Protein AF-A0A2S2NRX7-F1 (afdb_monomer_lite)

Structure (mmCIF, N/CA/C/O backbone):
data_AF-A0A2S2NRX7-F1
#
_entry.id   AF-A0A2S2NRX7-F1
#
loop_
_atom_site.group_PDB
_atom_site.id
_atom_site.type_symbol
_atom_site.label_atom_id
_atom_site.label_alt_id
_atom_site.label_comp_id
_atom_site.label_asym_id
_atom_site.label_entity_id
_atom_site.label_seq_id
_atom_site.pdbx_PDB_ins_code
_atom_site.Cartn_x
_atom_site.Cartn_y
_atom_site.Cartn_z
_atom_site.occupancy
_atom_site.B_iso_or_equiv
_atom_site.auth_seq_id
_atom_site.auth_comp_id
_atom_site.auth_asym_id
_atom_site.auth_atom_id
_atom_site.pdbx_PDB_model_num
ATOM 1 N N . THR A 1 1 ? -0.395 14.863 36.767 1.00 66.94 1 THR A N 1
ATOM 2 C CA . THR A 1 1 ? -0.445 13.414 36.477 1.00 66.94 1 THR A CA 1
ATOM 3 C C . THR A 1 1 ? -1.333 13.250 35.266 1.00 66.94 1 THR A C 1
ATOM 5 O O . THR A 1 1 ? -2.429 13.789 35.304 1.00 66.94 1 THR A O 1
ATOM 8 N N . VAL A 1 2 ? -0.846 12.681 34.159 1.00 72.50 2 VAL A N 1
ATOM 9 C CA . VAL A 1 2 ? -1.682 12.518 32.953 1.00 72.50 2 VAL A CA 1
ATOM 10 C C . VAL A 1 2 ? -2.748 11.473 33.260 1.00 72.50 2 VAL A C 1
ATOM 12 O O . VAL A 1 2 ? -2.416 10.417 33.796 1.00 72.50 2 VAL A O 1
ATOM 15 N N . ASP A 1 3 ? -4.000 11.803 32.962 1.00 84.12 3 ASP A N 1
ATOM 16 C CA . ASP A 1 3 ? -5.149 10.934 33.190 1.00 84.12 3 ASP A CA 1
ATOM 17 C C . ASP A 1 3 ? -4.966 9.602 32.422 1.00 84.12 3 ASP A C 1
ATOM 19 O O . ASP A 1 3 ? -4.692 9.628 31.212 1.00 84.12 3 ASP A O 1
ATOM 23 N N . PRO A 1 4 ? -5.036 8.438 33.095 1.00 84.69 4 PRO A N 1
ATOM 24 C CA . PRO A 1 4 ? -4.887 7.136 32.449 1.00 84.69 4 PRO A CA 1
ATOM 25 C C . PRO A 1 4 ? -5.908 6.899 31.325 1.00 84.69 4 PRO A C 1
ATOM 27 O O . PRO A 1 4 ? -5.545 6.282 30.319 1.00 84.69 4 PRO A O 1
ATOM 30 N N . ASP A 1 5 ? -7.123 7.443 31.431 1.00 87.44 5 ASP A N 1
ATOM 31 C CA . ASP A 1 5 ? -8.158 7.292 30.401 1.00 87.44 5 ASP A CA 1
ATOM 32 C C . ASP A 1 5 ? -7.805 8.095 29.144 1.00 87.44 5 ASP A C 1
ATOM 34 O O . ASP A 1 5 ? -7.947 7.614 28.016 1.00 87.44 5 ASP A O 1
ATOM 38 N N . PHE A 1 6 ? -7.230 9.289 29.322 1.00 88.69 6 PHE A N 1
ATOM 39 C CA . PHE A 1 6 ? -6.740 10.107 28.212 1.00 88.69 6 PHE A CA 1
ATOM 40 C C . PHE A 1 6 ? -5.620 9.398 27.436 1.00 88.69 6 PHE A C 1
ATOM 42 O O . PHE A 1 6 ? -5.600 9.402 26.201 1.00 88.69 6 PHE A O 1
ATOM 49 N N . LYS A 1 7 ? -4.702 8.738 28.153 1.00 90.75 7 LYS A N 1
ATOM 50 C CA . LYS A 1 7 ? -3.618 7.965 27.535 1.00 90.75 7 LYS A CA 1
ATOM 51 C C . LYS A 1 7 ? -4.156 6.784 26.720 1.00 90.75 7 LYS A C 1
ATOM 53 O O . LYS A 1 7 ? -3.670 6.546 25.613 1.00 90.75 7 LYS A O 1
ATOM 58 N N . LEU A 1 8 ? -5.159 6.076 27.239 1.00 92.88 8 LEU A N 1
ATOM 59 C CA . LEU A 1 8 ? -5.780 4.946 26.550 1.00 92.88 8 LEU A CA 1
ATOM 60 C C . LEU A 1 8 ? -6.484 5.382 25.257 1.00 92.88 8 LEU A C 1
ATOM 62 O O . LEU A 1 8 ? -6.294 4.753 24.216 1.00 92.88 8 LEU A O 1
ATOM 66 N N . ILE A 1 9 ? -7.254 6.474 25.296 1.00 94.12 9 ILE A N 1
ATOM 67 C CA . ILE A 1 9 ? -7.959 7.002 24.117 1.00 94.12 9 ILE A CA 1
ATOM 68 C C . ILE A 1 9 ? -6.965 7.366 23.010 1.00 94.12 9 ILE A C 1
ATOM 70 O O . ILE A 1 9 ? -7.153 6.970 21.856 1.00 94.12 9 ILE A O 1
ATOM 74 N N . HIS A 1 10 ? -5.878 8.059 23.361 1.00 94.31 10 HIS A N 1
ATOM 75 C CA . HIS A 1 10 ? -4.843 8.429 22.399 1.00 94.31 10 HIS A CA 1
ATOM 76 C C . HIS A 1 10 ? -4.188 7.195 21.762 1.00 94.31 10 HIS A C 1
ATOM 78 O O . HIS A 1 10 ? -3.997 7.141 20.548 1.00 94.31 10 HIS A O 1
ATOM 84 N N . GLU A 1 11 ? -3.877 6.174 22.562 1.00 94.75 11 GLU A N 1
ATOM 85 C CA . GLU A 1 11 ? -3.293 4.932 22.055 1.00 94.75 11 GLU A CA 1
ATOM 86 C C . GLU A 1 11 ? -4.238 4.204 21.086 1.00 94.75 11 GLU A C 1
ATOM 88 O O . GLU A 1 11 ? -3.811 3.726 20.031 1.00 94.75 11 GLU A O 1
ATOM 93 N N . VAL A 1 12 ? -5.532 4.132 21.412 1.00 95.31 12 VAL A N 1
ATOM 94 C CA . VAL A 1 12 ? -6.539 3.522 20.533 1.00 95.31 12 VAL A CA 1
ATOM 95 C C . VAL A 1 12 ? -6.626 4.282 19.213 1.00 95.31 12 VAL A C 1
ATOM 97 O O . VAL A 1 12 ? -6.612 3.657 18.149 1.00 95.31 12 VAL A O 1
ATOM 100 N N . GLN A 1 13 ? -6.657 5.613 19.258 1.00 95.31 13 GLN A N 1
ATOM 101 C CA . GLN A 1 13 ? -6.700 6.445 18.060 1.00 95.31 13 GLN A CA 1
ATOM 102 C C . GLN A 1 13 ? -5.454 6.246 17.187 1.00 95.31 13 GLN A C 1
ATOM 104 O O . GLN A 1 13 ? -5.567 6.034 15.979 1.00 95.31 13 GLN A O 1
ATOM 109 N N . GLU A 1 14 ? -4.269 6.212 17.794 1.00 94.94 14 GLU A N 1
ATOM 110 C CA . GLU A 1 14 ? -3.013 5.981 17.081 1.00 94.94 14 GLU A CA 1
ATOM 111 C C . GLU A 1 14 ? -2.975 4.597 16.412 1.00 94.94 14 GLU A C 1
ATOM 113 O O . GLU A 1 14 ? -2.542 4.461 15.263 1.00 94.94 14 GLU A O 1
ATOM 118 N N . ARG A 1 15 ? -3.472 3.556 17.092 1.00 94.50 15 ARG A N 1
ATOM 119 C CA . ARG A 1 15 ? -3.585 2.203 16.524 1.00 94.50 15 ARG A CA 1
ATOM 120 C C . ARG A 1 15 ? -4.569 2.156 15.356 1.00 94.50 15 ARG A C 1
ATOM 122 O O . ARG A 1 15 ? -4.289 1.482 14.364 1.00 94.50 15 ARG A O 1
ATOM 129 N N . MET A 1 16 ? -5.694 2.866 15.447 1.00 94.19 16 MET A N 1
ATOM 130 C CA . MET A 1 16 ? -6.669 2.957 14.356 1.00 94.19 16 MET A CA 1
ATOM 131 C C . MET A 1 16 ? -6.068 3.654 13.133 1.00 94.19 16 MET A C 1
ATOM 133 O O . MET A 1 16 ? -6.198 3.142 12.020 1.00 94.19 16 MET A O 1
ATOM 137 N N . GLU A 1 17 ? -5.326 4.743 13.330 1.00 93.44 17 GLU A N 1
ATOM 138 C CA . GLU A 1 17 ? -4.610 5.428 12.250 1.00 93.44 17 GLU A CA 1
ATOM 139 C C . GLU A 1 17 ? -3.547 4.531 11.607 1.00 93.44 17 GLU A C 1
ATOM 141 O O . GLU A 1 17 ? -3.538 4.337 10.389 1.00 93.44 17 GLU A O 1
ATOM 146 N N . LYS A 1 18 ? -2.714 3.874 12.421 1.00 94.25 18 LYS A N 1
ATOM 147 C CA . LYS A 1 18 ? -1.685 2.941 11.940 1.00 94.25 18 LYS A CA 1
ATOM 148 C C . LYS A 1 18 ? -2.261 1.701 11.259 1.00 94.25 18 LYS A C 1
ATOM 150 O O . LYS A 1 18 ? -1.586 1.109 10.423 1.00 94.25 18 LYS A O 1
ATOM 155 N N . SER A 1 19 ? -3.504 1.318 11.554 1.00 96.19 19 SER A N 1
ATOM 156 C CA . SER A 1 19 ? -4.160 0.173 10.907 1.00 96.19 19 SER A CA 1
ATOM 157 C C . SER A 1 19 ? -4.444 0.382 9.414 1.00 96.19 19 SER A C 1
ATOM 159 O O . SER A 1 19 ? -4.706 -0.588 8.703 1.00 96.19 19 SER A O 1
ATOM 161 N N . LYS A 1 20 ? -4.372 1.633 8.943 1.00 97.12 20 LYS A N 1
ATOM 162 C CA . LYS A 1 20 ? -4.491 2.027 7.534 1.00 97.12 20 LYS A CA 1
ATOM 163 C C . LYS A 1 20 ? -3.136 2.086 6.818 1.00 97.12 20 LYS A C 1
ATOM 165 O O . LYS A 1 20 ? -3.084 2.405 5.631 1.00 97.12 20 LYS A O 1
ATOM 170 N N . ASN A 1 21 ? -2.044 1.792 7.525 1.00 96.94 21 ASN A N 1
ATOM 171 C CA . ASN A 1 21 ? -0.700 1.859 6.976 1.00 96.94 21 ASN A CA 1
ATOM 172 C C . ASN A 1 21 ? -0.237 0.511 6.430 1.00 96.94 21 ASN A C 1
ATOM 174 O O . ASN A 1 21 ? -0.549 -0.550 6.971 1.00 96.94 21 ASN A O 1
ATOM 178 N N . ILE A 1 22 ? 0.592 0.571 5.395 1.00 96.62 22 ILE A N 1
ATOM 179 C CA . ILE A 1 22 ? 1.322 -0.570 4.862 1.00 96.62 22 ILE A CA 1
ATOM 180 C C . ILE A 1 22 ? 2.758 -0.155 4.550 1.00 96.62 22 ILE A C 1
ATOM 182 O O . ILE A 1 22 ? 3.022 0.998 4.209 1.00 96.62 22 ILE A O 1
ATOM 186 N N . ILE A 1 23 ? 3.698 -1.081 4.720 1.00 96.62 23 ILE A N 1
ATOM 187 C CA . ILE A 1 23 ? 5.117 -0.828 4.476 1.00 96.62 23 ILE A CA 1
ATOM 188 C C . ILE A 1 23 ? 5.552 -1.695 3.305 1.00 96.62 23 ILE A C 1
ATOM 190 O O . ILE A 1 23 ? 5.314 -2.899 3.308 1.00 96.62 23 ILE A O 1
ATOM 194 N N . ILE A 1 24 ? 6.186 -1.077 2.314 1.00 95.69 24 ILE A N 1
ATOM 195 C CA . ILE A 1 24 ? 6.691 -1.758 1.126 1.00 95.69 24 ILE A CA 1
ATOM 196 C C . ILE A 1 24 ? 8.216 -1.701 1.134 1.00 95.69 24 ILE A C 1
ATOM 198 O O . ILE A 1 24 ? 8.806 -0.622 1.163 1.00 95.69 24 ILE A O 1
A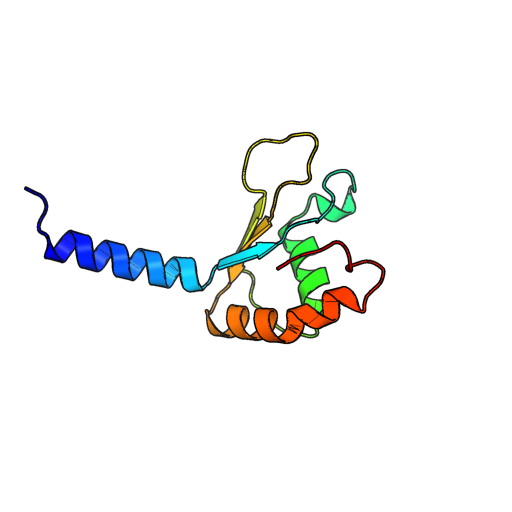TOM 202 N N . PHE A 1 25 ? 8.857 -2.863 1.087 1.00 94.25 25 PHE A N 1
ATOM 203 C CA . PHE A 1 25 ? 10.309 -3.021 1.047 1.00 94.25 25 PHE A CA 1
ATOM 204 C C . PHE A 1 25 ? 10.785 -3.428 -0.346 1.00 94.25 25 PHE A C 1
ATOM 206 O O . PHE A 1 25 ? 10.026 -3.986 -1.135 1.00 94.25 25 PHE A O 1
ATOM 213 N N . GLY A 1 26 ? 12.070 -3.194 -0.619 1.00 91.00 26 GLY A N 1
ATOM 214 C CA . GLY A 1 26 ? 12.740 -3.674 -1.830 1.00 91.00 26 GLY A CA 1
ATOM 215 C C . GLY A 1 26 ? 12.560 -2.789 -3.062 1.00 91.00 26 GLY A C 1
ATOM 216 O O . GLY A 1 26 ? 13.208 -3.032 -4.067 1.00 91.00 26 GLY A O 1
ATOM 217 N N . VAL A 1 27 ? 11.748 -1.733 -2.999 1.00 90.88 27 VAL A N 1
ATOM 218 C CA . VAL A 1 27 ? 11.587 -0.799 -4.123 1.00 90.88 27 VAL A CA 1
ATOM 219 C C . VAL A 1 27 ? 12.890 -0.033 -4.346 1.00 90.88 27 VAL A C 1
ATOM 221 O O . VAL A 1 27 ? 13.333 0.668 -3.438 1.00 90.88 27 VAL A O 1
ATOM 224 N N . ASN A 1 28 ? 13.485 -0.133 -5.535 1.00 87.06 28 ASN A N 1
ATOM 225 C CA . ASN A 1 28 ? 14.743 0.544 -5.864 1.00 87.06 28 ASN A CA 1
ATOM 226 C C . ASN A 1 28 ? 14.624 2.081 -5.712 1.00 87.06 28 ASN A C 1
ATOM 228 O O . ASN A 1 28 ? 13.541 2.637 -5.883 1.00 87.06 28 ASN A O 1
ATOM 232 N N . GLU A 1 29 ? 15.705 2.764 -5.332 1.00 81.06 29 GLU A N 1
ATOM 233 C CA . GLU A 1 29 ? 15.777 4.236 -5.237 1.00 81.06 29 GLU A CA 1
ATOM 234 C C . GLU A 1 29 ? 16.576 4.874 -6.379 1.00 81.06 29 GLU A C 1
ATOM 236 O O . GLU A 1 29 ? 16.425 6.067 -6.626 1.00 81.06 29 GLU A O 1
ATOM 241 N N . ASP A 1 30 ? 17.396 4.096 -7.088 1.00 71.62 30 ASP A N 1
ATOM 242 C CA . ASP A 1 30 ? 18.321 4.628 -8.100 1.00 71.62 30 ASP A CA 1
ATOM 243 C C . ASP A 1 30 ? 17.669 4.781 -9.482 1.00 71.62 30 ASP A C 1
ATOM 245 O O . ASP A 1 30 ? 18.225 5.376 -10.403 1.00 71.62 30 ASP A O 1
ATOM 249 N N . SER A 1 31 ? 16.457 4.252 -9.630 1.00 66.25 31 SER A N 1
ATOM 250 C CA . SER A 1 31 ? 15.641 4.391 -10.827 1.00 66.25 31 SER A CA 1
ATOM 251 C C . SER A 1 31 ? 14.877 5.711 -10.772 1.00 66.25 31 SER A C 1
ATOM 253 O O . SER A 1 31 ? 14.093 5.954 -9.854 1.00 66.25 31 SER A O 1
ATOM 255 N N . TYR A 1 32 ? 15.044 6.549 -11.799 1.00 62.91 32 TYR A N 1
ATOM 256 C CA . TYR A 1 32 ? 14.288 7.801 -11.962 1.00 62.91 32 TYR A CA 1
ATOM 257 C C . TYR A 1 32 ? 12.767 7.575 -11.892 1.00 62.91 32 TYR A C 1
ATOM 259 O O . TYR A 1 32 ? 12.018 8.448 -11.461 1.00 62.91 32 TYR A O 1
ATOM 267 N N . MET A 1 33 ? 12.316 6.375 -12.276 1.00 61.62 33 MET A N 1
ATOM 268 C CA . MET A 1 33 ? 10.915 5.968 -12.233 1.00 61.62 33 MET A CA 1
ATOM 269 C C . MET A 1 33 ? 10.413 5.664 -10.817 1.00 61.62 33 MET A C 1
ATOM 271 O O . MET A 1 33 ? 9.201 5.678 -10.620 1.00 61.62 33 MET A O 1
ATOM 275 N N . ASP A 1 34 ? 11.299 5.383 -9.858 1.00 65.88 34 ASP A N 1
ATOM 276 C CA . ASP A 1 34 ? 10.963 4.913 -8.503 1.00 65.88 34 ASP A CA 1
ATOM 277 C C . ASP A 1 34 ? 11.241 5.958 -7.400 1.00 65.88 34 ASP A C 1
ATOM 279 O O . ASP A 1 34 ? 11.070 5.699 -6.200 1.00 65.88 34 ASP A O 1
ATOM 283 N N . MET A 1 35 ? 11.624 7.169 -7.822 1.00 68.00 35 MET A N 1
ATOM 284 C CA . MET A 1 35 ? 11.734 8.369 -6.984 1.00 68.00 35 MET A CA 1
ATOM 285 C C . MET A 1 35 ? 10.356 8.850 -6.504 1.00 68.00 35 MET A C 1
ATOM 287 O O . MET A 1 35 ? 10.204 9.295 -5.365 1.00 68.00 35 MET A O 1
ATOM 291 N N . ASP A 1 36 ? 9.330 8.711 -7.349 1.00 85.00 36 ASP A N 1
ATOM 292 C CA . ASP A 1 36 ? 7.949 9.047 -7.010 1.00 85.00 36 ASP A CA 1
ATOM 293 C C . ASP A 1 36 ? 7.277 7.873 -6.281 1.00 85.00 36 ASP A C 1
ATOM 295 O O . ASP A 1 36 ? 6.835 6.885 -6.880 1.00 85.00 36 ASP A O 1
ATOM 299 N N . SER A 1 37 ? 7.222 7.985 -4.953 1.00 87.88 37 SER A N 1
ATOM 300 C CA . SER A 1 37 ? 6.648 6.956 -4.083 1.00 87.88 37 SER A CA 1
ATOM 301 C C . SER A 1 37 ? 5.157 6.707 -4.376 1.00 87.88 37 SER A C 1
ATOM 303 O O . SER A 1 37 ? 4.811 5.548 -4.614 1.00 87.88 37 SER A O 1
ATOM 305 N N . PRO A 1 38 ? 4.268 7.723 -4.439 1.00 90.00 38 PRO A N 1
ATOM 306 C CA . PRO A 1 38 ? 2.870 7.524 -4.830 1.00 90.00 38 PRO A CA 1
ATOM 307 C C . PRO A 1 38 ? 2.675 6.772 -6.151 1.00 90.00 38 PRO A C 1
ATOM 309 O O . PRO A 1 38 ? 1.901 5.813 -6.199 1.00 90.00 38 PRO A O 1
ATOM 312 N N . ASN A 1 39 ? 3.372 7.166 -7.219 1.00 89.25 39 ASN A N 1
ATOM 313 C CA . ASN A 1 39 ? 3.193 6.527 -8.526 1.00 89.25 39 ASN A CA 1
ATOM 314 C C . ASN A 1 39 ? 3.747 5.098 -8.554 1.00 89.25 39 ASN A C 1
ATOM 316 O O . ASN A 1 39 ? 3.122 4.200 -9.124 1.00 89.25 39 ASN A O 1
ATOM 320 N N . THR A 1 40 ? 4.861 4.850 -7.868 1.00 90.69 40 THR A N 1
ATOM 321 C CA . THR A 1 40 ? 5.428 3.502 -7.739 1.00 90.69 40 THR A CA 1
ATOM 322 C C . THR A 1 40 ? 4.483 2.561 -7.000 1.00 90.69 40 THR A C 1
ATOM 324 O O . THR A 1 40 ? 4.212 1.454 -7.464 1.00 90.69 40 THR A O 1
ATOM 327 N N . VAL A 1 41 ? 3.907 3.026 -5.892 1.00 93.69 41 VAL A N 1
ATOM 328 C CA . VAL A 1 41 ? 2.928 2.268 -5.107 1.00 93.69 41 VAL A CA 1
ATOM 329 C C . VAL A 1 41 ? 1.676 1.960 -5.933 1.00 93.69 41 VAL A C 1
ATOM 331 O O . VAL A 1 41 ? 1.218 0.817 -5.927 1.00 93.69 41 VAL A O 1
ATOM 334 N N . LYS A 1 42 ? 1.163 2.924 -6.715 1.00 92.81 42 LYS A N 1
ATOM 335 C CA . LYS A 1 42 ? 0.036 2.685 -7.637 1.00 92.81 42 LYS A CA 1
ATOM 336 C C . LYS A 1 42 ? 0.336 1.561 -8.627 1.00 92.81 42 LYS A C 1
ATOM 338 O O . LYS A 1 42 ? -0.505 0.688 -8.817 1.00 92.81 42 LYS A O 1
ATOM 343 N N . ARG A 1 43 ? 1.533 1.534 -9.229 1.00 91.38 43 ARG A N 1
ATOM 344 C CA . ARG A 1 43 ? 1.937 0.452 -10.149 1.00 91.38 43 ARG A CA 1
ATOM 345 C C . ARG A 1 43 ? 1.934 -0.912 -9.460 1.00 91.38 43 ARG A C 1
ATOM 347 O O . ARG A 1 43 ? 1.405 -1.869 -10.021 1.00 91.38 43 ARG A O 1
ATOM 354 N N . ILE A 1 44 ? 2.475 -0.990 -8.243 1.00 93.31 44 ILE A N 1
ATOM 355 C CA . ILE A 1 44 ? 2.509 -2.229 -7.454 1.00 93.31 44 ILE A CA 1
ATOM 356 C C . ILE A 1 44 ? 1.082 -2.709 -7.152 1.00 93.31 44 ILE A C 1
ATOM 358 O O . ILE A 1 44 ? 0.766 -3.875 -7.373 1.00 93.31 44 ILE A O 1
ATOM 362 N N . PHE A 1 45 ? 0.193 -1.826 -6.693 1.00 94.44 45 PHE A N 1
ATOM 363 C CA . PHE A 1 45 ? -1.186 -2.200 -6.359 1.00 94.44 45 PHE A CA 1
ATOM 364 C C . PHE A 1 45 ? -2.029 -2.557 -7.590 1.00 94.44 45 PHE A C 1
ATOM 366 O O . PHE A 1 45 ? -2.788 -3.529 -7.546 1.00 94.44 45 PHE A O 1
ATOM 373 N N . ASN A 1 46 ? -1.813 -1.879 -8.719 1.00 92.94 46 ASN A N 1
ATOM 374 C CA . ASN A 1 46 ? -2.415 -2.254 -9.999 1.00 92.94 46 ASN A CA 1
ATOM 375 C C . ASN A 1 46 ? -1.971 -3.657 -10.439 1.00 92.94 46 ASN A C 1
ATOM 377 O O . ASN A 1 46 ? -2.807 -4.463 -10.845 1.00 92.94 46 ASN A O 1
ATOM 381 N N . ALA A 1 47 ? -0.685 -3.993 -10.286 1.00 92.00 47 ALA A N 1
ATOM 382 C CA . ALA A 1 47 ? -0.165 -5.330 -10.582 1.00 92.00 47 ALA A CA 1
ATOM 383 C C . ALA A 1 47 ? -0.757 -6.422 -9.668 1.00 92.00 47 ALA A C 1
ATOM 385 O O . ALA A 1 47 ? -0.883 -7.580 -10.065 1.00 92.00 47 ALA A O 1
ATOM 386 N N . LEU A 1 48 ? -1.182 -6.057 -8.454 1.00 92.62 48 LEU A N 1
ATOM 387 C CA . LEU A 1 48 ? -1.918 -6.941 -7.546 1.00 92.62 48 LEU A CA 1
ATOM 388 C C . LEU A 1 48 ? -3.412 -7.079 -7.887 1.00 92.62 48 LEU A C 1
ATOM 390 O O . LEU A 1 48 ? -4.084 -7.963 -7.335 1.00 92.62 48 LEU A O 1
ATOM 394 N N . SER A 1 49 ? -3.912 -6.254 -8.810 1.00 92.50 49 SER A N 1
ATOM 395 C CA . SER A 1 49 ? -5.333 -6.092 -9.135 1.00 92.50 49 SER A CA 1
ATOM 396 C C . SER A 1 49 ? -6.159 -5.629 -7.930 1.00 92.50 49 SER A C 1
ATOM 398 O O . SER A 1 49 ? -7.268 -6.115 -7.713 1.00 92.50 49 SER A O 1
ATOM 400 N N . VAL A 1 50 ? -5.607 -4.724 -7.113 1.00 91.88 50 VAL A N 1
ATOM 401 C CA . VAL A 1 50 ? -6.312 -4.137 -5.966 1.00 91.88 50 VAL A CA 1
ATOM 402 C C . VAL A 1 50 ? -6.548 -2.656 -6.238 1.00 91.88 50 VAL A C 1
ATOM 404 O O . VAL A 1 50 ? -5.602 -1.903 -6.449 1.00 91.88 50 VAL A O 1
ATOM 407 N N . SER A 1 51 ? -7.814 -2.240 -6.215 1.00 89.25 51 SER A N 1
ATOM 408 C CA . SER A 1 51 ? -8.181 -0.824 -6.243 1.00 89.25 51 SER A CA 1
ATOM 409 C C . SER A 1 51 ? -8.008 -0.236 -4.847 1.00 89.25 51 SER A C 1
ATOM 411 O O . SER A 1 51 ? -8.600 -0.741 -3.894 1.00 89.25 51 SER A O 1
ATOM 413 N N . THR A 1 52 ? -7.195 0.810 -4.724 1.00 90.75 52 THR A N 1
ATOM 414 C CA . THR A 1 52 ? -6.863 1.423 -3.431 1.00 90.75 52 THR A CA 1
ATOM 415 C C . THR A 1 52 ? -6.767 2.935 -3.537 1.00 90.75 52 THR A C 1
ATOM 417 O O . THR A 1 52 ? -6.180 3.455 -4.490 1.00 90.75 52 THR A O 1
ATOM 420 N N . SER A 1 53 ? -7.232 3.629 -2.508 1.00 93.75 53 SER A N 1
ATOM 421 C CA . SER A 1 53 ? -7.122 5.076 -2.362 1.00 93.75 53 SER A CA 1
ATOM 422 C C . SER A 1 53 ? -5.909 5.420 -1.499 1.00 93.75 53 SER A C 1
ATOM 424 O O . SER A 1 53 ? -5.959 5.376 -0.270 1.00 93.75 53 SER A O 1
ATOM 426 N N . ILE A 1 54 ? -4.789 5.742 -2.147 1.00 94.31 54 ILE A N 1
ATOM 427 C CA . ILE A 1 54 ? -3.556 6.147 -1.460 1.00 94.31 54 ILE A CA 1
ATOM 428 C C . ILE A 1 54 ? -3.704 7.598 -0.994 1.00 94.31 54 ILE A C 1
ATOM 430 O O . ILE A 1 54 ? -3.806 8.498 -1.826 1.00 94.31 54 ILE A O 1
ATOM 434 N N . ILE A 1 55 ? -3.672 7.821 0.320 1.00 94.88 55 ILE A N 1
ATOM 435 C CA . ILE A 1 55 ? -3.654 9.163 0.924 1.00 94.88 55 ILE A CA 1
ATOM 436 C C . ILE A 1 55 ? -2.236 9.728 0.877 1.00 94.88 55 ILE A C 1
ATOM 438 O O . ILE A 1 55 ? -2.018 10.871 0.481 1.00 94.88 55 ILE A O 1
ATOM 442 N N . HIS A 1 56 ? -1.257 8.921 1.286 1.00 93.94 56 HIS A N 1
ATOM 443 C CA . HIS A 1 56 ? 0.134 9.343 1.369 1.00 93.94 56 HIS A CA 1
ATOM 444 C C . HIS A 1 56 ? 1.078 8.169 1.116 1.00 93.94 56 HIS A C 1
ATOM 446 O O . HIS A 1 56 ? 0.788 7.040 1.507 1.00 93.94 56 HIS A O 1
ATOM 452 N N . ALA A 1 57 ? 2.222 8.430 0.485 1.00 95.06 57 ALA A N 1
ATOM 453 C CA . ALA A 1 57 ? 3.287 7.451 0.308 1.00 95.06 57 ALA A CA 1
ATOM 454 C C . ALA A 1 57 ? 4.645 8.146 0.414 1.00 95.06 57 ALA A C 1
ATOM 456 O O . ALA A 1 57 ? 4.925 9.072 -0.346 1.00 95.06 57 ALA A O 1
ATOM 457 N N . THR A 1 58 ? 5.488 7.699 1.342 1.00 93.31 58 THR A N 1
ATOM 458 C CA . THR A 1 58 ? 6.789 8.323 1.604 1.00 93.31 58 THR A CA 1
ATOM 459 C C . THR A 1 58 ? 7.844 7.304 2.005 1.00 93.31 58 THR A C 1
ATOM 461 O O . THR A 1 58 ? 7.541 6.285 2.623 1.00 93.31 58 THR A O 1
ATOM 464 N N . ARG A 1 59 ? 9.104 7.577 1.666 1.00 92.31 59 ARG A N 1
ATOM 465 C CA . ARG A 1 59 ? 10.247 6.747 2.063 1.00 92.31 59 ARG A CA 1
ATOM 466 C C . ARG A 1 59 ? 10.575 6.9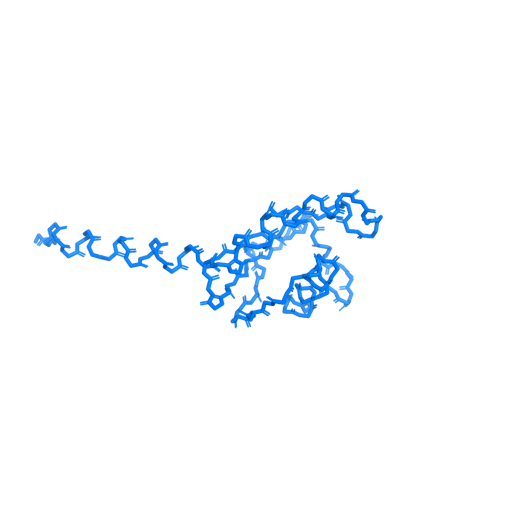92 3.535 1.00 92.31 59 ARG A C 1
ATOM 468 O O . ARG A 1 59 ? 10.698 8.137 3.963 1.00 92.31 59 ARG A O 1
ATOM 475 N N . MET A 1 60 ? 10.770 5.926 4.304 1.00 92.12 60 MET A N 1
ATOM 476 C CA . MET A 1 60 ? 11.127 6.016 5.719 1.00 92.12 60 MET A CA 1
ATOM 477 C C . MET A 1 60 ? 12.630 5.863 5.950 1.00 92.12 60 MET A C 1
ATOM 479 O O . MET A 1 60 ? 13.267 4.958 5.418 1.00 92.12 60 MET A O 1
ATOM 483 N N . GLY A 1 61 ? 13.177 6.691 6.839 1.00 89.25 61 GLY A N 1
ATOM 484 C CA . GLY A 1 61 ? 14.567 6.597 7.281 1.00 89.25 61 GLY A CA 1
ATOM 485 C C . GLY A 1 61 ? 15.553 7.411 6.442 1.00 89.25 61 GLY A C 1
ATOM 486 O O . GLY A 1 61 ? 15.189 8.152 5.525 1.00 89.25 61 GLY A O 1
ATOM 487 N N . LYS A 1 62 ? 16.833 7.294 6.807 1.00 87.19 62 LYS A N 1
ATOM 488 C CA . LYS A 1 62 ? 17.945 7.996 6.155 1.00 87.19 62 LYS A CA 1
ATOM 489 C C . LYS A 1 62 ? 18.414 7.219 4.928 1.00 87.19 62 LYS A C 1
ATOM 491 O O . LYS A 1 62 ? 18.391 5.991 4.940 1.00 87.19 62 LYS A O 1
ATOM 496 N N . LYS A 1 63 ? 18.839 7.935 3.885 1.00 83.75 63 LYS A N 1
ATOM 497 C CA . LYS A 1 63 ? 19.412 7.317 2.684 1.00 83.75 63 LYS A CA 1
ATOM 498 C C . LYS A 1 63 ? 20.682 6.551 3.072 1.00 83.75 63 LYS A C 1
ATOM 500 O O . LYS A 1 63 ? 21.534 7.101 3.768 1.00 83.75 63 LYS A O 1
ATOM 505 N N . ASN A 1 64 ? 20.775 5.294 2.661 1.00 82.50 64 ASN A N 1
ATOM 506 C CA . ASN A 1 64 ? 21.934 4.428 2.864 1.00 82.50 64 ASN A CA 1
ATOM 507 C C . ASN A 1 64 ? 22.086 3.485 1.654 1.00 82.50 64 ASN A C 1
ATOM 509 O O . ASN A 1 64 ? 21.417 3.679 0.643 1.00 82.50 64 ASN A O 1
ATOM 513 N N . GLU A 1 65 ? 22.968 2.487 1.746 1.00 79.38 65 GLU A N 1
ATOM 514 C CA . GLU A 1 65 ? 23.205 1.507 0.670 1.00 79.38 65 GLU A CA 1
ATOM 515 C C . GLU A 1 65 ? 21.987 0.620 0.355 1.00 79.38 65 GLU A C 1
ATOM 517 O O . GLU A 1 65 ? 21.945 -0.020 -0.692 1.00 79.38 65 GLU A O 1
ATOM 522 N N . LYS A 1 66 ? 20.992 0.550 1.250 1.00 84.12 66 LYS A N 1
ATOM 523 C CA . LYS A 1 66 ? 19.779 -0.248 1.053 1.00 84.12 66 LYS A CA 1
ATOM 524 C C . LYS A 1 66 ? 18.612 0.656 0.645 1.00 84.12 66 LYS A C 1
ATOM 526 O O . LYS A 1 66 ? 18.438 1.728 1.223 1.00 84.12 66 LYS A O 1
ATOM 531 N N . PRO A 1 67 ? 17.740 0.220 -0.278 1.00 88.81 67 PRO A N 1
ATOM 532 C CA . PRO A 1 67 ? 16.560 1.003 -0.609 1.00 88.81 67 PRO A CA 1
ATOM 533 C C . PRO A 1 67 ? 15.658 1.176 0.618 1.00 88.81 67 PRO A C 1
ATOM 535 O O . PRO A 1 67 ? 15.312 0.200 1.295 1.00 88.81 67 PRO A O 1
ATOM 538 N N . ARG A 1 68 ? 15.267 2.417 0.916 1.00 92.25 68 ARG A N 1
ATOM 539 C CA . ARG A 1 68 ? 14.397 2.727 2.048 1.00 92.25 68 ARG A CA 1
ATOM 540 C C . ARG A 1 68 ? 12.998 2.183 1.798 1.00 92.25 68 ARG A C 1
ATOM 542 O O . ARG A 1 68 ? 12.475 2.309 0.685 1.00 92.25 68 ARG A O 1
ATOM 549 N N . PRO A 1 69 ? 12.349 1.640 2.834 1.00 94.50 69 PRO A N 1
ATOM 550 C CA . PRO A 1 69 ? 10.967 1.216 2.725 1.00 94.50 69 PRO A CA 1
ATOM 551 C C . PRO A 1 69 ? 10.041 2.403 2.467 1.00 94.50 69 PRO A C 1
ATOM 553 O O . PRO A 1 69 ? 10.290 3.513 2.938 1.00 94.50 69 PRO A O 1
ATOM 556 N N . ILE A 1 70 ? 8.947 2.155 1.754 1.00 95.19 70 ILE A N 1
ATOM 557 C CA . ILE A 1 70 ? 7.872 3.125 1.549 1.00 95.19 70 ILE A CA 1
ATOM 558 C C . ILE A 1 70 ? 6.786 2.859 2.590 1.00 95.19 70 ILE A C 1
ATOM 560 O O . ILE A 1 70 ? 6.205 1.776 2.612 1.00 95.19 70 ILE A O 1
ATOM 564 N N . LEU A 1 71 ? 6.496 3.845 3.436 1.00 96.25 71 LEU A N 1
ATOM 565 C CA . LEU A 1 71 ? 5.279 3.891 4.237 1.00 96.25 71 LEU A CA 1
ATOM 566 C C . LEU A 1 71 ? 4.151 4.437 3.380 1.00 96.25 71 LEU A C 1
ATOM 568 O O . LEU A 1 71 ? 4.247 5.542 2.847 1.00 96.25 71 LEU A O 1
ATOM 572 N N . VAL A 1 72 ? 3.073 3.677 3.289 1.00 96.94 72 VAL A N 1
ATOM 573 C CA . VAL A 1 72 ? 1.876 4.041 2.545 1.00 96.94 72 VAL A CA 1
ATOM 574 C C . VAL A 1 72 ? 0.714 4.120 3.522 1.00 96.94 72 VAL A C 1
ATOM 576 O O . VAL A 1 72 ? 0.478 3.178 4.272 1.00 96.94 72 VAL A O 1
ATOM 579 N N . ASN A 1 73 ? -0.008 5.233 3.502 1.00 96.94 73 ASN A N 1
ATOM 580 C CA . ASN A 1 73 ? -1.257 5.429 4.225 1.00 96.94 73 ASN A CA 1
ATOM 581 C C . ASN A 1 73 ? -2.424 5.335 3.236 1.00 96.94 73 ASN A C 1
ATOM 583 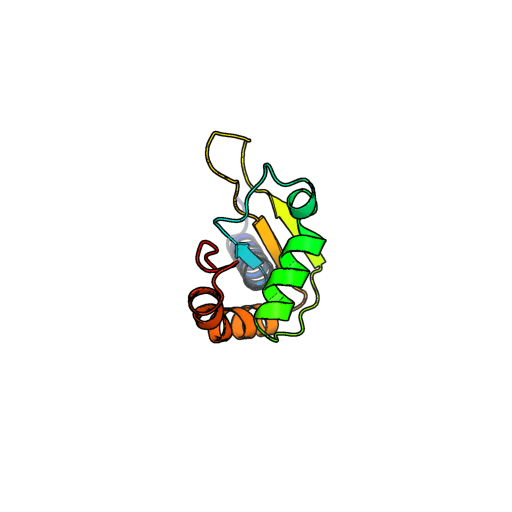O O . ASN A 1 73 ? -2.431 6.006 2.199 1.00 96.94 73 ASN A O 1
ATOM 587 N N . LEU A 1 74 ? -3.384 4.471 3.551 1.00 96.31 74 LEU A N 1
ATOM 588 C CA . LEU A 1 74 ? -4.575 4.212 2.747 1.00 96.31 74 LEU A CA 1
ATOM 589 C C . LEU A 1 74 ? -5.809 4.854 3.379 1.00 96.31 74 LEU A C 1
ATOM 591 O O . LEU A 1 74 ? -5.820 5.175 4.568 1.00 96.31 74 LEU A O 1
ATOM 595 N N . ALA A 1 75 ? -6.880 4.989 2.601 1.00 95.31 75 ALA A N 1
ATOM 596 C CA . ALA A 1 75 ? -8.144 5.504 3.113 1.00 95.31 75 ALA A CA 1
ATOM 597 C C . ALA A 1 75 ? -8.796 4.550 4.120 1.00 95.31 75 ALA A C 1
ATOM 599 O O . ALA A 1 75 ? -9.458 4.998 5.058 1.00 95.31 75 ALA A O 1
ATOM 600 N N . SER A 1 76 ? -8.598 3.236 3.958 1.00 95.25 76 SER A N 1
ATOM 601 C CA . SER A 1 76 ? -9.254 2.241 4.803 1.00 95.25 76 SER A CA 1
ATOM 602 C C . SER A 1 76 ? -8.387 1.030 5.143 1.00 95.25 76 SER A C 1
ATOM 604 O O . SER A 1 76 ? -7.651 0.490 4.319 1.00 95.25 76 SER A O 1
ATOM 606 N N . LYS A 1 77 ? -8.574 0.502 6.359 1.00 95.62 77 LYS A N 1
ATOM 607 C CA . LYS A 1 77 ? -8.003 -0.781 6.799 1.00 95.62 77 LYS A CA 1
ATOM 608 C C . LYS A 1 77 ? -8.425 -1.944 5.889 1.00 95.62 77 LYS A C 1
ATOM 610 O O . LYS A 1 77 ? -7.678 -2.908 5.731 1.00 95.62 77 LYS A O 1
ATOM 615 N N . PHE A 1 78 ? -9.606 -1.880 5.271 1.00 95.44 78 PHE A N 1
ATOM 616 C CA . PHE A 1 78 ? -10.057 -2.921 4.342 1.00 95.44 78 PHE A CA 1
ATOM 617 C C . PHE A 1 78 ? -9.195 -2.990 3.073 1.00 95.44 78 PHE A C 1
ATOM 619 O O . PHE A 1 78 ? -8.983 -4.079 2.531 1.00 95.44 78 PHE A O 1
ATOM 626 N N . GLU A 1 79 ? -8.633 -1.862 2.638 1.00 95.31 79 GLU A N 1
ATOM 627 C CA . GLU A 1 79 ? -7.689 -1.816 1.518 1.00 95.31 79 GLU A CA 1
ATOM 628 C C . GLU A 1 79 ? -6.370 -2.493 1.910 1.00 95.31 79 GLU A C 1
ATOM 630 O O . GLU A 1 79 ? -5.874 -3.335 1.162 1.00 95.31 79 GLU A O 1
ATOM 635 N N . VAL A 1 80 ? -5.873 -2.243 3.133 1.00 96.38 80 VAL A N 1
ATOM 636 C CA . VAL A 1 80 ? -4.702 -2.948 3.691 1.00 96.38 80 VAL A CA 1
ATOM 637 C C . VAL A 1 80 ? -4.927 -4.461 3.668 1.00 96.38 80 VAL A C 1
ATOM 639 O O . VAL A 1 80 ? -4.093 -5.208 3.158 1.00 96.38 80 VAL A O 1
ATOM 642 N N . LEU A 1 81 ? -6.075 -4.934 4.162 1.00 95.81 81 LEU A N 1
ATOM 643 C CA . LEU A 1 81 ? -6.407 -6.364 4.162 1.00 95.81 81 LEU A CA 1
ATOM 644 C C . LEU A 1 81 ? -6.462 -6.952 2.745 1.00 95.81 81 LEU A C 1
ATOM 646 O O . LEU A 1 81 ? -6.023 -8.083 2.531 1.00 95.81 81 LEU A O 1
ATOM 650 N N . SER A 1 82 ? -6.982 -6.197 1.779 1.00 95.81 82 SER A N 1
ATOM 651 C CA . SER A 1 82 ? -7.066 -6.624 0.380 1.00 95.81 82 SER A CA 1
ATOM 652 C C . SER A 1 82 ? -5.677 -6.769 -0.246 1.00 95.81 82 SER A C 1
ATOM 654 O O . SER A 1 82 ? -5.388 -7.794 -0.869 1.00 95.81 82 SER A O 1
ATOM 656 N N . ILE A 1 83 ? -4.775 -5.814 0.007 1.00 96.19 83 ILE A N 1
ATOM 657 C CA . ILE A 1 83 ? -3.372 -5.903 -0.421 1.00 96.19 83 ILE A CA 1
ATOM 658 C C . ILE A 1 83 ? -2.682 -7.100 0.239 1.00 96.19 83 ILE A C 1
ATOM 660 O O . ILE A 1 83 ? -2.034 -7.893 -0.444 1.00 96.19 83 ILE A O 1
ATOM 664 N N . LEU A 1 84 ? -2.852 -7.284 1.552 1.00 95.56 84 LEU A N 1
ATOM 665 C CA . LEU A 1 84 ? -2.222 -8.384 2.286 1.00 95.56 84 LEU A CA 1
ATOM 666 C C . LEU A 1 84 ? -2.671 -9.764 1.787 1.00 95.56 84 LEU A C 1
ATOM 668 O O . LEU A 1 84 ? -1.867 -10.696 1.782 1.00 95.56 84 LEU A O 1
ATOM 672 N N . LYS A 1 85 ? -3.920 -9.900 1.326 1.00 95.62 85 LYS A N 1
ATOM 673 C CA . LYS A 1 85 ? -4.414 -11.121 0.668 1.00 95.62 85 LYS A CA 1
ATOM 674 C C . LYS A 1 85 ? -3.782 -11.324 -0.712 1.00 95.62 85 LYS A C 1
ATOM 676 O O . LYS A 1 85 ? -3.432 -12.448 -1.065 1.00 95.62 85 LYS A O 1
ATOM 681 N N . ALA A 1 86 ? -3.604 -10.249 -1.481 1.00 95.19 86 ALA A N 1
ATOM 682 C CA . ALA A 1 86 ? -3.073 -10.304 -2.842 1.00 95.19 86 AL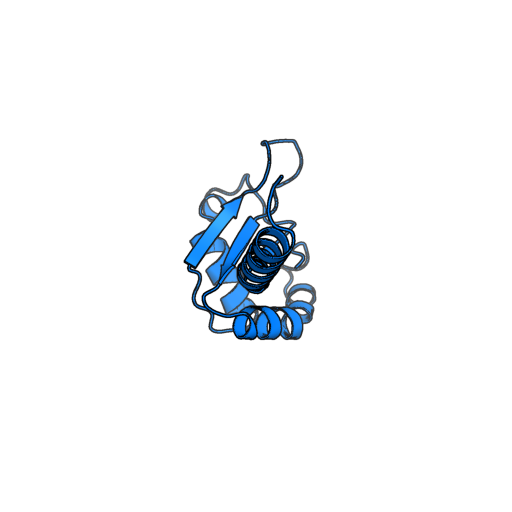A A CA 1
ATOM 683 C C . ALA A 1 86 ? -1.537 -10.395 -2.916 1.00 95.19 86 ALA A C 1
ATOM 685 O O . ALA A 1 86 ? -1.011 -10.837 -3.936 1.00 95.19 86 ALA A O 1
ATOM 686 N N . LYS A 1 87 ? -0.804 -10.043 -1.849 1.00 94.69 87 LYS A N 1
ATOM 687 C CA . LYS A 1 87 ? 0.664 -9.883 -1.860 1.00 94.69 87 LYS A CA 1
ATOM 688 C C . LYS A 1 87 ? 1.459 -11.090 -2.355 1.00 94.69 87 LYS A C 1
ATOM 690 O O . LYS A 1 87 ? 2.571 -10.933 -2.848 1.00 94.69 87 LYS A O 1
ATOM 695 N N . ARG A 1 88 ? 0.903 -12.306 -2.258 1.00 93.19 88 ARG A N 1
ATOM 696 C CA . ARG A 1 88 ? 1.544 -13.518 -2.798 1.00 93.19 88 ARG A CA 1
ATOM 697 C C . ARG A 1 88 ? 1.780 -13.424 -4.312 1.00 93.19 88 ARG A C 1
ATOM 699 O O . ARG A 1 88 ? 2.770 -13.975 -4.777 1.00 93.19 88 ARG A O 1
ATOM 706 N N . LYS A 1 89 ? 0.948 -12.670 -5.045 1.00 93.44 89 LYS A N 1
ATOM 707 C CA . LYS A 1 89 ? 1.117 -12.402 -6.483 1.00 93.44 89 LYS A CA 1
ATOM 708 C C . LYS A 1 89 ? 2.399 -11.623 -6.807 1.00 93.44 89 LYS A C 1
ATOM 710 O O . LYS A 1 89 ? 2.902 -11.741 -7.914 1.00 93.44 89 LYS A O 1
ATOM 715 N N . LEU A 1 90 ? 2.989 -10.879 -5.863 1.00 91.94 90 LEU A N 1
ATOM 716 C CA . LEU A 1 90 ? 4.278 -10.209 -6.113 1.00 91.94 90 LEU A CA 1
ATOM 717 C C . LEU A 1 90 ? 5.375 -11.216 -6.464 1.00 91.94 90 LEU A C 1
ATOM 719 O O . LEU A 1 90 ? 6.224 -10.938 -7.301 1.00 91.94 90 LEU A O 1
ATOM 723 N N . ARG A 1 91 ? 5.323 -12.416 -5.872 1.00 91.25 91 ARG A N 1
ATOM 724 C CA . ARG A 1 91 ? 6.307 -13.480 -6.114 1.00 91.25 91 ARG A CA 1
ATOM 725 C C . ARG A 1 91 ? 6.176 -14.122 -7.492 1.00 91.25 91 ARG A C 1
ATOM 727 O O . ARG A 1 91 ? 7.113 -14.777 -7.926 1.00 91.25 91 ARG A O 1
ATOM 734 N N . THR A 1 92 ? 5.030 -13.962 -8.151 1.00 92.50 92 THR A N 1
ATOM 735 C CA . THR A 1 92 ? 4.779 -14.520 -9.486 1.00 92.50 92 THR A CA 1
ATOM 736 C C . THR A 1 92 ? 5.109 -13.532 -10.602 1.00 92.50 92 THR A C 1
ATOM 738 O O . THR A 1 92 ? 5.080 -13.912 -11.764 1.00 92.50 92 THR A O 1
ATOM 741 N N . ILE A 1 93 ? 5.394 -12.269 -10.272 1.00 90.75 93 ILE A N 1
ATOM 742 C CA . ILE A 1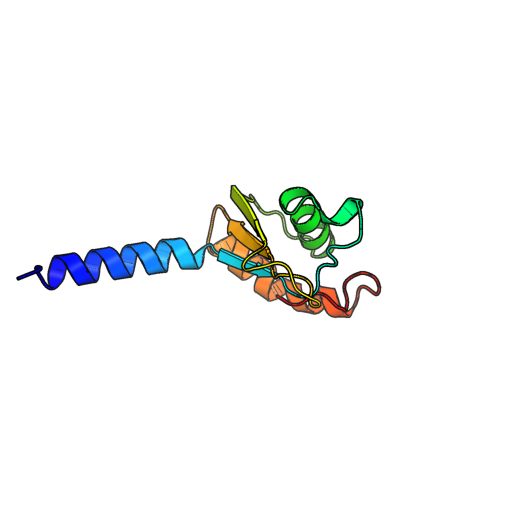 93 ? 5.709 -11.217 -11.240 1.00 90.75 93 ILE A CA 1
ATOM 743 C C . ILE A 1 93 ? 7.215 -10.966 -11.190 1.00 90.75 93 ILE A C 1
ATOM 745 O O . ILE A 1 93 ? 7.727 -10.440 -10.203 1.00 90.75 93 ILE A O 1
ATOM 749 N N . ASP A 1 94 ? 7.934 -11.314 -12.257 1.00 89.06 94 ASP A N 1
ATOM 750 C CA . ASP A 1 94 ? 9.403 -11.251 -12.285 1.00 89.06 94 ASP A CA 1
ATOM 751 C C . ASP A 1 94 ? 9.976 -9.873 -11.956 1.00 89.06 94 ASP A C 1
ATOM 753 O O . ASP A 1 94 ? 10.996 -9.768 -11.272 1.00 89.06 94 ASP A O 1
ATOM 757 N N . THR A 1 95 ? 9.297 -8.816 -12.396 1.00 88.12 95 THR A N 1
ATOM 758 C CA . THR A 1 95 ? 9.705 -7.433 -12.139 1.00 88.12 95 THR A CA 1
ATOM 759 C C . THR A 1 95 ? 9.443 -6.985 -10.705 1.00 88.12 95 THR A C 1
ATOM 761 O O . THR A 1 95 ? 10.048 -6.012 -10.278 1.00 88.12 95 THR A O 1
ATOM 764 N N . LEU A 1 96 ? 8.588 -7.674 -9.940 1.00 89.94 96 LEU A N 1
ATOM 765 C CA . LEU A 1 96 ? 8.183 -7.279 -8.582 1.00 89.94 96 LEU A CA 1
ATOM 766 C C . LEU A 1 96 ? 8.546 -8.321 -7.512 1.00 89.94 96 LEU A C 1
ATOM 768 O O . LEU A 1 96 ? 8.276 -8.104 -6.334 1.00 89.94 96 LEU A O 1
ATOM 772 N N .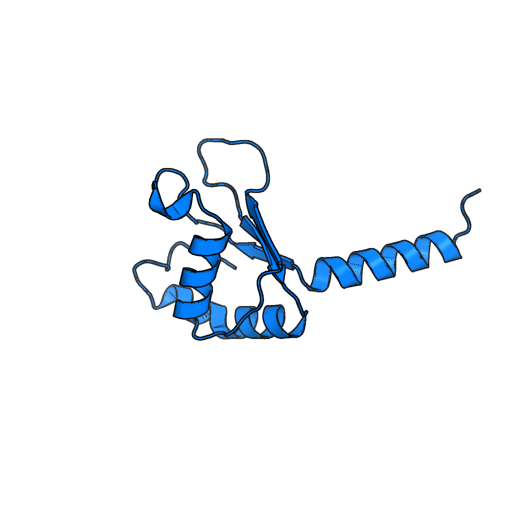 LYS A 1 97 ? 9.198 -9.432 -7.877 1.00 92.19 97 LYS A N 1
ATOM 773 C CA . LYS A 1 97 ? 9.548 -10.527 -6.949 1.00 92.19 97 LYS A CA 1
ATOM 774 C C . LYS A 1 97 ? 10.456 -10.124 -5.787 1.00 92.19 97 LYS A C 1
ATOM 776 O O . LYS A 1 97 ? 10.502 -10.810 -4.771 1.00 92.19 97 LYS A O 1
ATOM 781 N N . HIS A 1 98 ? 11.186 -9.027 -5.958 1.00 90.44 98 HIS A N 1
ATOM 782 C CA . HIS A 1 98 ? 12.083 -8.450 -4.963 1.00 90.44 98 HIS A CA 1
ATOM 783 C C . HIS A 1 98 ? 11.366 -7.481 -4.001 1.00 90.44 98 HIS A C 1
ATOM 785 O O . HIS A 1 98 ? 11.994 -6.961 -3.082 1.00 90.44 98 HIS A O 1
ATOM 791 N N . ILE A 1 99 ? 10.069 -7.226 -4.214 1.00 92.69 99 ILE A N 1
ATOM 792 C CA . ILE A 1 99 ? 9.244 -6.341 -3.391 1.00 92.69 99 ILE A CA 1
ATOM 793 C C . ILE A 1 99 ? 8.531 -7.153 -2.312 1.00 92.69 99 ILE A C 1
ATOM 795 O O . ILE A 1 99 ? 7.941 -8.203 -2.580 1.00 92.69 99 ILE A O 1
ATOM 799 N N . PHE A 1 100 ? 8.535 -6.627 -1.087 1.00 92.88 100 PHE A N 1
ATOM 800 C CA . PHE A 1 100 ? 7.905 -7.268 0.065 1.00 92.88 100 PHE A CA 1
ATOM 801 C C . PHE A 1 100 ? 6.926 -6.327 0.758 1.00 92.88 100 PHE A C 1
ATOM 803 O O . PHE A 1 100 ? 7.198 -5.137 0.903 1.00 92.88 100 PHE A O 1
ATOM 810 N N . ILE A 1 101 ? 5.799 -6.896 1.189 1.00 91.06 101 ILE A N 1
ATOM 811 C CA . ILE A 1 101 ? 4.697 -6.229 1.889 1.00 91.06 101 ILE A CA 1
ATOM 812 C C . ILE A 1 101 ? 4.323 -7.039 3.133 1.00 91.06 101 ILE A C 1
ATOM 814 O O . ILE A 1 101 ? 4.183 -8.287 3.021 1.00 91.06 101 ILE A O 1
#

Secondary structure (DSSP, 8-state):
---HHHHHHHHHHHHHHHTTEEEEB---SSSTTTS-HHHHHHHHHHHTT----EEEEEE-S---SSPPPEEEEES-HHHHHHHHHHGGGGGG-TTTTT-B-

Sequence (101 aa):
TVDPDFKLIHEVQERMEKSKNIIIFGVNEDSYMDMDSPNTVKRIFNALSVSTSIIHATRMGKKNEKPRPILVNLASKFEVLSILKAKRKLRTIDTLKHIFI

Foldseek 3Di:
DPDPVVVVVVVVVVVQQCLQKDKKFQQDCVDPQRVDQVVVVVVVCVLLVQDWAWPDWDFDDDDDPGGGIIITGTPDSVSVVSCVVSVVSLCVDPVRVRMDD

Radius of gyration: 15.73 Å; chains: 1; bounding box: 33×28×49 Å

pLDDT: mean 90.28, std 7.81, range [61.62, 97.12]

Organism: Schizaphis graminum (NCBI:txid13262)